Protein AF-A0A699VLJ5-F1 (afdb_monomer_lite)

Structure (mmCIF, N/CA/C/O backbone):
data_AF-A0A699VLJ5-F1
#
_entry.id   AF-A0A699VLJ5-F1
#
loop_
_atom_site.group_PDB
_atom_site.id
_atom_site.type_symbol
_atom_site.label_atom_id
_atom_site.label_alt_id
_atom_site.label_comp_id
_atom_site.label_asym_id
_atom_site.label_entity_id
_atom_site.label_seq_id
_atom_site.pdbx_PDB_ins_code
_atom_site.Cartn_x
_atom_site.Cartn_y
_atom_site.Cartn_z
_atom_site.occupancy
_atom_site.B_iso_or_equiv
_atom_site.auth_seq_id
_atom_site.auth_comp_id
_atom_site.auth_asym_id
_atom_site.auth_atom_id
_atom_site.pdbx_PDB_model_num
ATOM 1 N N . VAL A 1 1 ? -2.854 24.188 -7.875 1.00 38.88 1 VAL A N 1
ATOM 2 C CA . VAL A 1 1 ? -3.053 22.926 -8.617 1.00 38.88 1 VAL A CA 1
ATOM 3 C C . VAL A 1 1 ? -2.683 21.825 -7.654 1.00 38.88 1 VAL A C 1
ATOM 5 O O . VAL A 1 1 ? -1.509 21.720 -7.328 1.00 38.88 1 VAL A O 1
ATOM 8 N N . ASP A 1 2 ? -3.667 21.118 -7.100 1.00 47.97 2 ASP A N 1
ATOM 9 C CA . ASP A 1 2 ? -3.371 19.842 -6.453 1.00 47.97 2 ASP A CA 1
ATOM 10 C C . ASP A 1 2 ? -2.971 18.909 -7.595 1.00 47.97 2 ASP A C 1
ATOM 12 O O . ASP A 1 2 ? -3.798 18.574 -8.445 1.00 47.97 2 ASP A O 1
ATOM 16 N N . GLY A 1 3 ? -1.673 18.651 -7.737 1.00 50.41 3 GLY A N 1
ATOM 17 C CA . GLY A 1 3 ? -1.142 17.723 -8.730 1.00 50.41 3 GLY A CA 1
ATOM 18 C C . GLY A 1 3 ? -1.478 16.310 -8.284 1.00 50.41 3 GLY A C 1
ATOM 19 O O . GLY A 1 3 ? -0.571 15.588 -7.887 1.00 50.41 3 GLY A O 1
ATOM 20 N N . GLY A 1 4 ? -2.781 16.002 -8.252 1.00 46.69 4 GLY A N 1
ATOM 21 C CA . GLY A 1 4 ? -3.400 14.912 -7.509 1.00 46.69 4 GLY A CA 1
ATOM 22 C C . GLY A 1 4 ? -2.586 13.637 -7.606 1.00 46.69 4 GLY A C 1
ATOM 23 O O . GLY A 1 4 ? -2.630 12.931 -8.611 1.00 46.69 4 GLY A O 1
ATOM 24 N N . SER A 1 5 ? -1.813 13.375 -6.557 1.00 62.47 5 SER A N 1
ATOM 25 C CA . SER A 1 5 ? -1.054 12.143 -6.432 1.00 62.47 5 SER A CA 1
ATOM 26 C C . SER A 1 5 ? -2.067 11.028 -6.218 1.00 62.47 5 SER A C 1
ATOM 28 O O . SER A 1 5 ? -2.677 10.928 -5.150 1.00 62.47 5 SER A O 1
ATOM 30 N N . ALA A 1 6 ? -2.311 10.236 -7.262 1.00 66.88 6 ALA A N 1
ATOM 31 C CA . ALA A 1 6 ? -3.152 9.058 -7.157 1.00 66.88 6 ALA A CA 1
ATOM 32 C C . ALA A 1 6 ? -2.489 8.095 -6.164 1.00 66.88 6 ALA A C 1
ATOM 34 O O . ALA A 1 6 ? -1.346 7.679 -6.349 1.00 66.88 6 ALA A O 1
ATOM 35 N N . SER A 1 7 ? -3.183 7.802 -5.065 1.00 75.75 7 SER A N 1
ATOM 36 C CA . SER A 1 7 ? -2.776 6.726 -4.164 1.00 75.75 7 SER A CA 1
ATOM 37 C C . SER A 1 7 ? -3.390 5.429 -4.667 1.00 75.75 7 SER A C 1
ATOM 39 O O . SER A 1 7 ? -4.602 5.356 -4.863 1.00 75.75 7 SER A O 1
ATOM 41 N N . GLU A 1 8 ? -2.562 4.409 -4.844 1.00 87.69 8 GLU A N 1
ATOM 42 C CA . GLU A 1 8 ? -3.011 3.091 -5.281 1.00 87.69 8 GLU A CA 1
ATOM 43 C C . GLU A 1 8 ? -3.618 2.310 -4.105 1.00 87.69 8 GLU A C 1
ATOM 45 O O . GLU A 1 8 ? -3.325 2.574 -2.935 1.00 87.69 8 GLU A O 1
ATOM 50 N N . ILE A 1 9 ? -4.471 1.325 -4.386 1.00 87.75 9 ILE A N 1
ATOM 51 C CA . ILE A 1 9 ? -5.107 0.505 -3.344 1.00 87.75 9 ILE A CA 1
ATOM 52 C C . ILE A 1 9 ? -4.332 -0.802 -3.175 1.00 87.75 9 ILE A C 1
ATOM 54 O O . ILE A 1 9 ? -4.159 -1.565 -4.124 1.00 87.75 9 ILE A O 1
ATOM 58 N N . LEU A 1 10 ? -3.926 -1.107 -1.942 1.00 89.94 10 LEU A N 1
ATOM 59 C CA . LEU A 1 10 ? -3.364 -2.401 -1.563 1.00 89.94 10 LEU A CA 1
ATOM 60 C C . LEU A 1 10 ? -4.320 -3.114 -0.607 1.00 89.94 10 LEU A C 1
ATOM 62 O O . LEU A 1 10 ? -4.676 -2.600 0.448 1.00 89.94 10 LEU A O 1
ATOM 66 N N . TYR A 1 11 ? -4.732 -4.334 -0.929 1.00 89.88 11 TYR A N 1
ATOM 67 C CA . TYR A 1 11 ? -5.573 -5.091 -0.007 1.00 89.88 11 TYR A CA 1
ATOM 68 C C . TYR A 1 11 ? -4.768 -5.685 1.150 1.00 89.88 11 TYR A C 1
ATOM 70 O O . TYR A 1 11 ? -3.635 -6.135 0.975 1.00 89.88 11 TYR A O 1
ATOM 78 N N . GLU A 1 12 ? -5.405 -5.794 2.314 1.00 90.25 12 GLU A N 1
ATOM 79 C CA . GLU A 1 12 ? -4.857 -6.406 3.530 1.00 90.25 12 GLU A CA 1
ATOM 80 C C . GLU A 1 12 ? -4.273 -7.802 3.276 1.00 90.25 12 GLU A C 1
ATOM 82 O O . GLU A 1 12 ? -3.203 -8.133 3.780 1.00 90.25 12 GLU A O 1
ATOM 87 N N . HIS A 1 13 ? -4.928 -8.611 2.436 1.00 89.94 13 HIS A N 1
ATOM 88 C CA . HIS A 1 13 ? -4.430 -9.943 2.094 1.00 89.94 13 HIS A CA 1
ATOM 89 C C . HIS A 1 13 ? -3.077 -9.893 1.364 1.00 89.94 13 HIS A C 1
ATOM 91 O O . HIS A 1 13 ? -2.209 -10.717 1.645 1.00 89.94 13 HIS A O 1
ATOM 97 N N . CYS A 1 14 ? -2.869 -8.920 0.469 1.00 90.81 14 CYS A N 1
ATOM 98 C CA . CYS A 1 14 ? -1.586 -8.694 -0.196 1.00 90.81 14 CYS A CA 1
ATOM 99 C C . CYS A 1 14 ? -0.564 -8.107 0.776 1.00 90.81 14 CYS A C 1
ATOM 101 O O . CYS A 1 14 ? 0.565 -8.589 0.841 1.00 90.81 14 CYS A O 1
ATOM 103 N N . PHE A 1 15 ? -0.971 -7.119 1.574 1.00 92.12 15 PHE A N 1
ATOM 104 C CA . PHE A 1 15 ? -0.122 -6.496 2.587 1.00 92.12 15 PHE A CA 1
ATOM 105 C C . PHE A 1 15 ? 0.452 -7.526 3.571 1.00 92.12 15 PHE A C 1
ATOM 107 O O . PHE A 1 15 ? 1.642 -7.506 3.875 1.00 92.12 15 PHE A O 1
ATOM 114 N N . ASN A 1 16 ? -0.352 -8.500 3.999 1.00 91.31 16 ASN A N 1
ATOM 115 C CA . ASN A 1 16 ? 0.084 -9.546 4.925 1.00 91.31 16 ASN A CA 1
ATOM 116 C C . ASN A 1 16 ? 1.159 -10.480 4.344 1.00 91.31 16 ASN A C 1
ATOM 118 O O . ASN A 1 16 ? 1.917 -11.074 5.116 1.00 91.31 16 ASN A O 1
ATOM 122 N N . ARG A 1 17 ? 1.265 -10.577 3.011 1.00 93.12 17 ARG A N 1
ATOM 123 C CA . ARG A 1 17 ? 2.318 -11.342 2.318 1.00 93.12 17 ARG A CA 1
ATOM 124 C C . ARG A 1 17 ? 3.655 -10.595 2.263 1.00 93.12 17 ARG A C 1
ATOM 126 O O . ARG A 1 17 ? 4.669 -11.215 1.952 1.00 93.12 17 ARG A O 1
ATOM 133 N N . LEU A 1 18 ? 3.679 -9.294 2.570 1.00 91.81 18 LEU A N 1
ATOM 134 C CA . LEU A 1 18 ? 4.912 -8.511 2.634 1.00 91.81 18 LEU A CA 1
ATOM 135 C C . LEU A 1 18 ? 5.773 -8.923 3.837 1.00 91.81 18 LEU A C 1
ATOM 137 O O . LEU A 1 18 ? 5.286 -9.406 4.868 1.00 91.81 18 LEU A O 1
ATOM 141 N N . ARG A 1 19 ? 7.085 -8.692 3.709 1.00 93.88 19 ARG A N 1
ATOM 142 C CA . ARG A 1 19 ? 8.060 -8.909 4.787 1.00 93.88 19 ARG A CA 1
ATOM 143 C C . ARG A 1 19 ? 7.742 -8.007 5.982 1.00 93.88 19 ARG A C 1
ATOM 145 O O . ARG A 1 19 ? 7.264 -6.890 5.809 1.00 93.88 19 ARG A O 1
ATOM 152 N N . SER A 1 20 ? 8.038 -8.471 7.196 1.00 92.25 20 SER A N 1
ATOM 153 C CA . SER A 1 20 ? 7.767 -7.713 8.429 1.00 92.25 20 SER A CA 1
ATOM 154 C C . SER A 1 20 ? 8.437 -6.336 8.450 1.00 92.25 20 SER A C 1
ATOM 156 O O . SER A 1 20 ? 7.796 -5.374 8.849 1.00 92.25 20 SER A O 1
ATOM 158 N N . GLU A 1 21 ? 9.655 -6.222 7.910 1.00 93.75 21 GLU A N 1
ATOM 159 C CA . GLU A 1 21 ? 10.381 -4.952 7.726 1.00 93.75 21 GLU A CA 1
ATOM 160 C C . GLU A 1 21 ? 9.558 -3.894 6.974 1.00 93.75 21 GLU A C 1
ATOM 162 O O . GLU A 1 21 ? 9.549 -2.720 7.327 1.00 93.75 21 GLU A O 1
ATOM 167 N N . ILE A 1 22 ? 8.836 -4.325 5.937 1.00 92.44 22 ILE A N 1
ATOM 168 C CA . ILE A 1 22 ? 8.001 -3.451 5.112 1.00 92.44 22 ILE A CA 1
ATOM 169 C C . ILE A 1 22 ? 6.717 -3.116 5.868 1.00 92.44 22 ILE A C 1
ATOM 171 O O . ILE A 1 22 ? 6.312 -1.962 5.933 1.00 92.44 22 ILE A O 1
ATOM 175 N N . LYS A 1 23 ? 6.092 -4.112 6.504 1.00 92.50 23 LYS A N 1
ATOM 176 C CA . LYS A 1 23 ? 4.856 -3.912 7.276 1.00 92.50 23 LYS A CA 1
ATOM 177 C C . LYS A 1 23 ? 5.035 -2.922 8.430 1.00 92.50 23 LYS A C 1
ATOM 179 O O . LYS A 1 23 ? 4.102 -2.188 8.734 1.00 92.50 23 LYS A O 1
ATOM 184 N N . ASN A 1 24 ? 6.229 -2.861 9.020 1.00 92.00 24 ASN A N 1
ATOM 185 C CA . ASN A 1 24 ? 6.573 -1.906 10.076 1.00 92.00 24 ASN A CA 1
ATOM 186 C C . ASN A 1 24 ? 6.603 -0.441 9.598 1.00 92.00 24 ASN A C 1
ATOM 188 O O . ASN A 1 24 ? 6.599 0.458 10.431 1.00 92.00 24 ASN A O 1
ATOM 192 N N . GLN A 1 25 ? 6.616 -0.193 8.284 1.00 93.00 25 GLN A N 1
ATOM 193 C CA . GLN A 1 25 ? 6.579 1.152 7.693 1.00 93.00 25 GLN A CA 1
ATOM 194 C C . GLN A 1 25 ? 5.149 1.664 7.462 1.00 93.00 25 GLN A C 1
ATOM 196 O O . GLN A 1 25 ? 4.966 2.775 6.968 1.00 93.00 25 GLN A O 1
ATOM 201 N N . LEU A 1 26 ? 4.124 0.866 7.786 1.00 93.38 26 LEU A N 1
ATOM 202 C CA . LEU A 1 26 ? 2.729 1.267 7.645 1.00 93.38 26 LEU A CA 1
ATOM 203 C C . LEU A 1 26 ? 2.408 2.432 8.589 1.00 93.38 26 LEU A C 1
ATOM 205 O O . LEU A 1 26 ? 2.545 2.315 9.807 1.00 93.38 26 LEU A O 1
ATOM 209 N N . VAL A 1 27 ? 1.892 3.520 8.028 1.00 91.44 27 VAL A N 1
ATOM 210 C CA . VAL A 1 27 ? 1.355 4.653 8.780 1.00 91.44 27 VAL A CA 1
ATOM 211 C C . VAL A 1 27 ? -0.150 4.441 8.959 1.00 91.44 27 VAL A C 1
ATOM 213 O O . VAL A 1 27 ? -0.872 4.428 7.960 1.00 91.44 27 VAL A O 1
ATOM 216 N N . PRO A 1 28 ? -0.663 4.255 10.189 1.00 87.31 28 PRO A N 1
ATOM 217 C CA . PRO A 1 28 ? -2.091 4.070 10.418 1.00 87.31 28 PRO A CA 1
ATOM 218 C C . PRO A 1 28 ? -2.901 5.265 9.915 1.00 87.31 28 PRO A C 1
ATOM 220 O O . PRO A 1 28 ? -2.559 6.418 10.180 1.00 87.31 28 PRO A O 1
ATOM 223 N N . ALA A 1 29 ? -3.994 4.992 9.207 1.00 80.88 29 ALA A N 1
ATOM 224 C CA . ALA A 1 29 ? -4.881 6.041 8.733 1.00 80.88 29 ALA A CA 1
ATOM 225 C C . ALA A 1 29 ? -5.778 6.484 9.892 1.00 80.88 29 ALA A C 1
ATOM 227 O O . ALA A 1 29 ? -6.439 5.663 10.533 1.00 80.88 29 ALA A O 1
ATOM 228 N N . LEU A 1 30 ? -5.822 7.789 10.161 1.00 67.62 30 LEU A N 1
ATOM 229 C CA . LEU A 1 30 ? -6.817 8.342 11.070 1.00 67.62 30 LEU A CA 1
ATOM 230 C C . LEU A 1 30 ? -8.170 8.285 10.360 1.00 67.62 30 LEU A C 1
ATOM 232 O O . LEU A 1 30 ? -8.332 8.844 9.278 1.00 67.62 30 LEU A O 1
ATOM 236 N N . ILE A 1 31 ? -9.124 7.571 10.956 1.00 63.59 31 ILE A N 1
ATOM 237 C CA . ILE A 1 31 ? -10.496 7.429 10.461 1.00 63.59 31 ILE A CA 1
ATOM 238 C C . ILE A 1 31 ? -11.117 8.830 10.372 1.00 63.59 31 ILE A C 1
ATOM 240 O O . ILE A 1 31 ? -11.575 9.388 11.368 1.00 63.59 31 ILE A O 1
ATOM 244 N N . GLY A 1 32 ? -11.083 9.421 9.182 1.00 54.47 32 GLY A N 1
ATOM 245 C CA . GLY A 1 32 ? -11.499 10.796 8.942 1.00 54.47 32 GLY A CA 1
ATOM 246 C C . GLY A 1 32 ? -12.720 10.840 8.042 1.00 54.47 32 GLY A C 1
ATOM 247 O O . GLY A 1 32 ? -12.561 10.787 6.833 1.00 54.47 32 GLY A O 1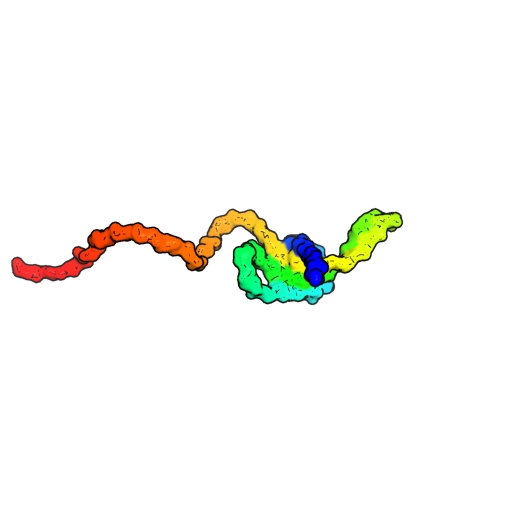
ATOM 248 N N . PHE A 1 33 ? -13.908 10.914 8.651 1.00 56.78 33 PHE A N 1
ATOM 249 C CA . PHE A 1 33 ? -15.134 11.621 8.222 1.00 56.78 33 PHE A CA 1
ATOM 250 C C . PHE A 1 33 ? -15.564 11.675 6.737 1.00 56.78 33 PHE A C 1
ATOM 252 O O . PHE A 1 33 ? -16.442 12.465 6.401 1.00 56.78 33 PHE A O 1
ATOM 259 N N . SER A 1 34 ? -15.024 10.858 5.842 1.00 56.31 34 SER A N 1
ATOM 260 C CA . SER A 1 34 ? -15.503 10.763 4.468 1.00 56.31 34 SER A CA 1
ATOM 261 C C . SER A 1 34 ? -16.501 9.619 4.401 1.00 56.31 34 SER A C 1
ATOM 263 O O . SER A 1 34 ? -16.164 8.481 4.708 1.00 56.31 34 SER A O 1
ATOM 265 N N . GLY A 1 35 ? -17.749 9.920 4.044 1.00 55.22 35 GLY A N 1
ATOM 266 C CA . GLY A 1 35 ? -18.861 8.966 3.954 1.00 55.22 35 GLY A CA 1
ATOM 267 C C . GLY A 1 35 ? -18.706 7.872 2.888 1.00 55.22 35 GLY A C 1
ATOM 268 O O . GLY A 1 35 ? -19.688 7.208 2.562 1.00 55.22 35 GLY A O 1
ATOM 269 N N . GLU A 1 36 ? -17.505 7.676 2.346 1.00 58.97 36 GLU A N 1
ATOM 270 C CA . GLU A 1 36 ? -17.157 6.545 1.498 1.00 58.97 36 GLU A CA 1
ATOM 271 C C . GLU A 1 36 ? -16.762 5.348 2.366 1.00 58.97 36 GLU A C 1
ATOM 273 O O . GLU A 1 36 ? -15.918 5.431 3.255 1.00 58.97 36 GLU A O 1
ATOM 278 N N . VAL A 1 37 ? -17.420 4.214 2.124 1.00 58.03 37 VAL A N 1
ATOM 279 C CA . VAL A 1 37 ? -17.377 2.999 2.954 1.00 58.03 37 VAL A CA 1
ATOM 280 C C . VAL A 1 37 ? -16.093 2.203 2.696 1.00 58.03 37 VAL A C 1
ATOM 282 O O . VAL A 1 37 ? -16.118 1.011 2.397 1.00 58.03 37 VAL A O 1
ATOM 285 N N . ILE A 1 38 ? -14.943 2.860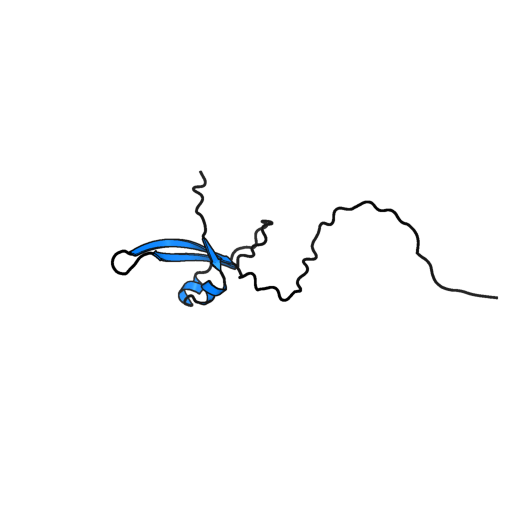 2.781 1.00 65.38 38 ILE A N 1
ATOM 286 C CA . ILE A 1 38 ? -13.638 2.216 2.730 1.00 65.38 38 ILE A CA 1
ATOM 287 C C . ILE A 1 38 ? -12.989 2.500 4.077 1.00 65.38 38 ILE A C 1
ATOM 289 O O . ILE A 1 38 ? -12.781 3.650 4.443 1.00 65.38 38 ILE A O 1
ATOM 293 N N . TRP A 1 39 ? -12.717 1.444 4.842 1.00 74.81 39 TRP A N 1
ATOM 294 C CA . TRP A 1 39 ? -11.998 1.530 6.112 1.00 74.81 39 TRP A CA 1
ATOM 295 C C . TRP A 1 39 ? -10.513 1.260 5.839 1.00 74.81 39 TRP A C 1
ATOM 297 O O . TRP A 1 39 ? -10.107 0.088 5.847 1.00 74.81 39 TRP A O 1
ATOM 307 N N . PRO A 1 40 ? -9.698 2.291 5.538 1.00 84.69 40 PRO A N 1
ATOM 308 C CA . PRO A 1 40 ? -8.270 2.102 5.369 1.00 84.69 40 PRO A CA 1
ATOM 309 C C . PRO A 1 40 ? -7.643 1.693 6.704 1.00 84.69 40 PRO A C 1
ATOM 311 O O . PRO A 1 40 ? -7.962 2.235 7.760 1.00 84.69 40 PRO A O 1
ATOM 314 N N . ILE A 1 41 ? -6.741 0.721 6.648 1.00 88.50 41 ILE A N 1
ATOM 315 C CA . ILE A 1 41 ? -5.873 0.328 7.760 1.00 88.50 41 ILE A CA 1
ATOM 316 C C . ILE A 1 41 ? -4.763 1.373 7.919 1.00 88.50 41 ILE A C 1
ATOM 318 O O . ILE A 1 41 ? -4.404 1.750 9.033 1.00 88.50 41 ILE A O 1
ATOM 322 N N . GLY A 1 42 ? -4.226 1.851 6.798 1.00 90.81 42 GLY A N 1
ATOM 323 C CA . GLY A 1 42 ? -3.110 2.781 6.776 1.00 90.81 42 GLY A CA 1
ATOM 324 C C . GLY A 1 42 ? -2.625 3.099 5.376 1.00 90.81 42 GLY A C 1
ATOM 325 O O . GLY A 1 42 ? -3.230 2.683 4.390 1.00 90.81 42 GLY A O 1
ATOM 326 N N . GLN A 1 43 ? -1.524 3.830 5.307 1.00 91.56 43 GLN A N 1
ATOM 327 C CA . GLN A 1 43 ? -0.791 4.129 4.088 1.00 91.56 43 GLN A CA 1
ATOM 328 C C . GLN A 1 43 ? 0.635 3.595 4.193 1.00 91.56 43 GLN A C 1
ATOM 330 O O . GLN A 1 43 ? 1.223 3.574 5.274 1.00 91.56 43 GLN A O 1
ATOM 335 N N . ILE A 1 44 ? 1.190 3.154 3.072 1.00 93.56 44 ILE A N 1
ATOM 336 C CA . ILE A 1 44 ? 2.571 2.684 2.978 1.00 93.56 44 ILE A CA 1
ATOM 337 C C . ILE A 1 44 ? 3.184 3.148 1.662 1.00 93.56 44 ILE A C 1
ATOM 339 O O . ILE A 1 44 ? 2.517 3.147 0.629 1.00 93.56 44 ILE A O 1
ATOM 343 N N . GLN A 1 45 ? 4.456 3.532 1.695 1.00 93.38 45 GLN A N 1
ATOM 344 C CA . GLN A 1 45 ? 5.220 3.838 0.495 1.00 93.38 45 GLN A CA 1
ATOM 345 C C . GLN A 1 45 ? 6.087 2.631 0.133 1.00 93.38 45 GLN A C 1
ATOM 347 O O . GLN A 1 45 ? 6.836 2.129 0.968 1.00 93.38 45 GLN A O 1
ATOM 352 N N . LEU A 1 46 ? 5.961 2.140 -1.098 1.00 92.06 46 LEU A N 1
ATOM 353 C CA . LEU A 1 46 ? 6.693 0.970 -1.583 1.00 92.06 46 LEU A CA 1
ATOM 354 C C . LEU A 1 46 ? 7.492 1.332 -2.830 1.00 92.06 46 LEU A C 1
ATOM 356 O O . LEU A 1 46 ? 7.002 2.055 -3.695 1.00 92.06 46 LEU A O 1
ATOM 360 N N . LEU A 1 47 ? 8.709 0.796 -2.929 1.00 92.38 47 LEU A N 1
ATOM 361 C CA . LEU A 1 47 ? 9.470 0.809 -4.171 1.00 92.38 47 LEU A CA 1
ATOM 362 C C . LEU A 1 47 ? 8.945 -0.329 -5.046 1.00 92.38 47 LEU A C 1
ATOM 364 O O . LEU A 1 47 ? 9.150 -1.505 -4.737 1.00 92.38 47 LEU A O 1
ATOM 368 N N . VAL A 1 48 ? 8.231 0.024 -6.108 1.00 90.00 48 VAL A N 1
ATOM 369 C CA . VAL A 1 48 ? 7.655 -0.928 -7.056 1.00 90.00 48 VAL A CA 1
ATOM 370 C C . VAL A 1 48 ? 8.546 -0.972 -8.278 1.00 90.00 48 VAL A C 1
ATOM 372 O O . VAL A 1 48 ? 8.779 0.054 -8.910 1.00 90.00 48 VAL A O 1
ATOM 375 N N . THR A 1 49 ? 9.030 -2.164 -8.604 1.00 92.25 49 THR A N 1
ATOM 376 C CA . THR A 1 49 ? 9.778 -2.422 -9.831 1.00 92.25 49 THR A CA 1
ATOM 377 C C . THR A 1 49 ? 8.849 -3.063 -10.851 1.00 92.25 49 THR A C 1
ATOM 379 O O . THR A 1 49 ? 8.215 -4.075 -10.556 1.00 92.25 49 THR A O 1
ATOM 382 N N . ILE A 1 50 ? 8.759 -2.464 -12.033 1.00 91.00 50 ILE A N 1
ATOM 383 C CA . ILE A 1 50 ? 7.952 -2.932 -13.159 1.00 91.00 50 ILE A CA 1
ATOM 384 C C . ILE A 1 50 ? 8.900 -3.233 -14.317 1.00 91.00 50 ILE A C 1
ATOM 386 O O . ILE A 1 50 ? 9.743 -2.404 -14.646 1.00 91.00 50 ILE A O 1
ATOM 390 N N . GLY A 1 51 ? 8.736 -4.396 -14.939 1.00 90.94 51 GLY A N 1
ATOM 391 C CA . GLY A 1 51 ? 9.539 -4.851 -16.072 1.00 90.94 51 GLY A CA 1
ATOM 392 C C . GLY A 1 51 ? 10.358 -6.097 -15.751 1.00 90.94 51 GLY A C 1
ATOM 393 O O . GLY A 1 51 ? 10.356 -6.580 -14.618 1.00 90.94 51 GLY A O 1
ATOM 394 N N . ASP A 1 52 ? 11.025 -6.616 -16.776 1.00 89.31 52 ASP A N 1
ATOM 395 C CA . ASP A 1 52 ? 11.773 -7.874 -16.719 1.00 89.31 52 ASP A CA 1
ATOM 396 C C . ASP A 1 52 ? 13.263 -7.633 -16.414 1.00 89.31 52 ASP A C 1
ATOM 398 O O . ASP A 1 52 ? 13.698 -6.492 -16.246 1.00 89.31 52 ASP A O 1
ATOM 402 N N . GLU A 1 53 ? 14.060 -8.705 -16.349 1.00 84.06 53 GLU A N 1
ATOM 403 C CA . GLU A 1 53 ? 15.472 -8.660 -15.927 1.00 84.06 53 GLU A CA 1
A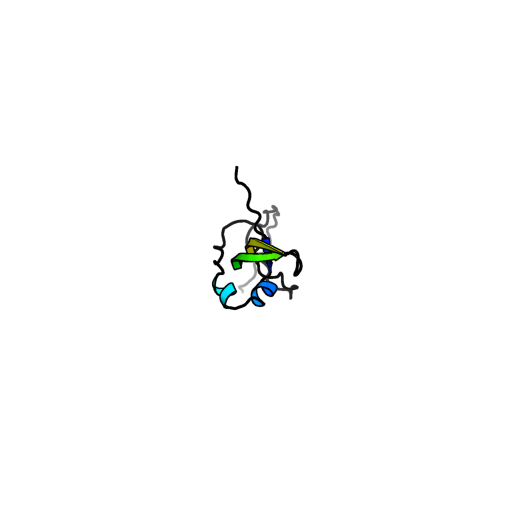TOM 404 C C . GLU A 1 53 ? 16.329 -7.645 -16.710 1.00 84.06 53 GLU A C 1
ATOM 406 O O . GLU A 1 53 ? 17.167 -6.973 -16.113 1.00 84.06 53 GLU A O 1
ATOM 411 N N . GLU A 1 54 ? 16.094 -7.477 -18.015 1.00 88.56 54 GLU A N 1
ATOM 412 C CA . GLU A 1 54 ? 16.826 -6.509 -18.851 1.00 88.56 54 GLU A CA 1
ATOM 413 C C . GLU A 1 54 ? 16.214 -5.099 -18.865 1.00 88.56 54 GLU A C 1
ATOM 415 O O . GLU A 1 54 ? 16.918 -4.129 -19.142 1.00 88.56 54 GLU A O 1
ATOM 420 N N . HIS A 1 55 ? 14.917 -4.957 -18.577 1.00 90.44 55 HIS A N 1
ATOM 421 C CA . HIS A 1 55 ? 14.181 -3.707 -18.797 1.00 90.44 55 HIS A CA 1
ATOM 422 C C . HIS A 1 55 ? 13.220 -3.412 -17.648 1.00 90.44 55 HIS A C 1
ATOM 424 O O . HIS A 1 55 ? 12.007 -3.316 -17.841 1.00 90.44 55 HIS A O 1
ATOM 430 N N . SER A 1 56 ? 13.771 -3.254 -16.447 1.00 94.69 56 SER A N 1
ATOM 431 C CA . SER A 1 56 ? 13.000 -2.875 -15.268 1.00 94.69 56 SER A CA 1
ATOM 432 C C . SER A 1 56 ? 13.148 -1.394 -14.919 1.00 94.69 56 SER A C 1
ATOM 434 O O . SER A 1 56 ? 14.200 -0.779 -15.095 1.00 94.69 56 SER A O 1
ATOM 436 N N . ALA A 1 57 ? 12.069 -0.814 -14.406 1.00 93.31 57 ALA A N 1
ATOM 437 C CA . ALA A 1 57 ? 12.028 0.526 -13.846 1.00 93.31 57 ALA A CA 1
ATOM 438 C C . ALA A 1 57 ? 11.434 0.462 -12.442 1.00 93.31 57 ALA A C 1
ATOM 440 O O . ALA A 1 57 ? 10.420 -0.199 -12.220 1.00 93.31 57 ALA A O 1
ATOM 441 N N . SER A 1 58 ? 12.047 1.170 -11.497 1.00 93.06 58 SER A N 1
ATOM 442 C CA . SER A 1 58 ? 11.565 1.251 -10.121 1.00 93.06 58 SER A CA 1
ATOM 443 C C . SER A 1 58 ? 11.045 2.644 -9.803 1.00 93.06 58 SER A C 1
ATOM 445 O O . SER A 1 58 ? 11.680 3.642 -10.140 1.00 93.06 58 SER A O 1
ATOM 447 N N . ALA A 1 59 ? 9.913 2.712 -9.109 1.00 91.69 59 ALA A N 1
ATOM 448 C CA . ALA A 1 59 ? 9.327 3.963 -8.652 1.00 91.69 59 ALA A CA 1
ATOM 449 C C . ALA A 1 59 ? 8.772 3.821 -7.235 1.00 91.69 59 ALA A C 1
ATOM 451 O O . ALA A 1 59 ? 8.226 2.784 -6.859 1.00 91.69 59 ALA A O 1
ATOM 452 N N . TRP A 1 60 ? 8.904 4.886 -6.448 1.00 93.00 60 TRP A N 1
ATOM 453 C CA . TRP A 1 60 ? 8.227 4.990 -5.163 1.00 93.00 60 TRP A CA 1
ATOM 454 C C . TRP A 1 60 ? 6.749 5.297 -5.393 1.00 93.00 60 TRP A C 1
ATOM 456 O O . TRP A 1 60 ? 6.408 6.279 -6.049 1.00 93.00 60 TRP A O 1
ATOM 466 N N . MET A 1 61 ? 5.879 4.456 -4.843 1.00 91.69 61 MET A N 1
ATOM 467 C CA . MET A 1 61 ? 4.428 4.565 -4.968 1.00 91.69 61 MET A CA 1
ATOM 468 C C . MET A 1 61 ? 3.780 4.546 -3.587 1.00 91.69 61 MET A C 1
ATOM 470 O O . MET A 1 61 ? 4.202 3.799 -2.702 1.00 91.69 61 MET A O 1
ATOM 474 N N . ASN A 1 62 ? 2.745 5.366 -3.407 1.00 91.12 62 ASN A N 1
ATOM 475 C CA . ASN A 1 62 ? 1.960 5.395 -2.177 1.00 91.12 62 ASN A CA 1
ATOM 476 C C . ASN A 1 62 ? 0.750 4.474 -2.324 1.00 91.12 62 ASN A C 1
ATOM 478 O O . ASN A 1 62 ? -0.029 4.611 -3.267 1.00 91.12 62 ASN A O 1
ATOM 482 N N . PHE A 1 63 ? 0.581 3.577 -1.359 1.00 91.19 63 PHE A N 1
ATOM 483 C CA . PHE A 1 63 ? -0.542 2.658 -1.286 1.00 91.19 63 PHE A CA 1
ATOM 484 C C . PHE A 1 63 ? -1.390 2.941 -0.055 1.00 91.19 63 PHE A C 1
ATOM 486 O O . PHE A 1 63 ? -0.868 3.032 1.057 1.00 91.19 63 PHE A O 1
ATOM 493 N N . VAL A 1 64 ? -2.705 2.999 -0.232 1.00 91.25 64 VAL A N 1
ATOM 494 C CA . VAL A 1 64 ? -3.671 2.903 0.863 1.00 91.25 64 VAL A CA 1
ATOM 495 C C . VAL A 1 64 ? -3.970 1.428 1.089 1.00 91.25 64 VAL A C 1
ATOM 497 O O . VAL A 1 64 ? -4.472 0.737 0.202 1.00 91.25 64 VAL A O 1
ATOM 500 N N . VAL A 1 65 ? -3.673 0.937 2.289 1.00 90.75 65 VAL A N 1
ATOM 501 C CA . VAL A 1 65 ? -3.985 -0.432 2.682 1.00 90.75 65 VAL A CA 1
ATOM 502 C C . VAL A 1 65 ? -5.426 -0.500 3.158 1.00 90.75 65 VAL A C 1
ATOM 504 O O . VAL A 1 65 ? -5.783 0.153 4.136 1.00 90.75 65 VAL A O 1
ATOM 507 N N . VAL A 1 66 ? -6.254 -1.308 2.506 1.00 89.00 66 VAL A N 1
ATOM 508 C CA . VAL A 1 66 ? -7.673 -1.476 2.850 1.00 89.00 66 VAL A CA 1
ATOM 509 C C . VAL A 1 66 ? -7.960 -2.916 3.243 1.00 89.00 66 VAL A C 1
ATOM 511 O O . VAL A 1 66 ? -7.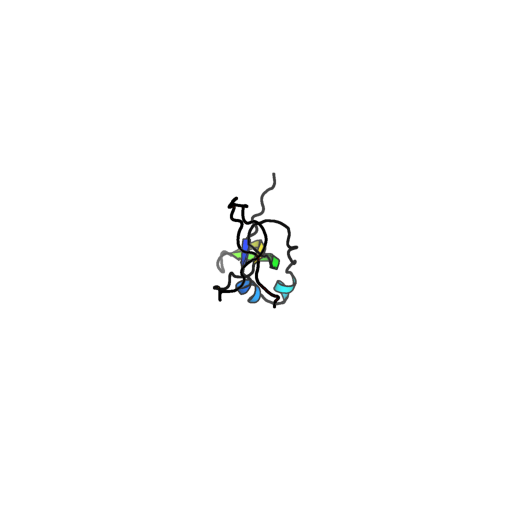383 -3.854 2.687 1.00 89.00 66 VAL A O 1
ATOM 514 N N . ARG A 1 67 ? -8.880 -3.119 4.189 1.00 85.19 67 ARG A N 1
ATOM 515 C CA . ARG A 1 67 ? -9.371 -4.473 4.479 1.00 85.19 67 ARG A CA 1
ATOM 516 C C . ARG A 1 67 ? -10.040 -5.047 3.239 1.00 85.19 67 ARG A C 1
ATOM 518 O O . ARG A 1 67 ? -10.772 -4.337 2.549 1.00 85.19 67 ARG A O 1
ATOM 525 N N . SER A 1 68 ? -9.797 -6.324 2.945 1.00 73.62 68 SER A N 1
ATOM 526 C CA . SER A 1 68 ? -10.572 -6.979 1.895 1.00 73.62 68 SER A CA 1
ATOM 527 C C . SER A 1 68 ? -12.045 -6.999 2.317 1.00 73.62 68 SER A C 1
ATOM 529 O O . SER A 1 68 ? -12.339 -7.288 3.483 1.00 73.62 68 SER A O 1
ATOM 531 N N . PRO A 1 69 ? -12.990 -6.704 1.408 1.00 66.62 69 PRO A N 1
ATOM 532 C CA . PRO A 1 69 ? -14.379 -7.050 1.644 1.00 66.62 69 PRO A CA 1
ATOM 533 C C . PRO A 1 69 ? -14.418 -8.575 1.720 1.00 66.62 69 PRO A C 1
ATOM 535 O O . PRO A 1 69 ? -14.355 -9.269 0.707 1.00 66.62 69 PRO A O 1
ATOM 538 N N . SER A 1 70 ? -14.405 -9.123 2.932 1.00 59.75 70 SER A N 1
ATOM 539 C CA . SER A 1 70 ? -14.623 -10.549 3.105 1.00 59.75 70 SER A CA 1
ATOM 540 C C . SER A 1 70 ? -15.987 -10.873 2.508 1.00 59.75 70 SER A C 1
ATOM 542 O O . SER A 1 70 ? -16.953 -10.136 2.726 1.00 59.75 70 SER A O 1
ATOM 544 N N . HIS A 1 71 ? -16.067 -11.960 1.732 1.00 53.31 71 HIS A N 1
ATOM 545 C CA . HIS A 1 71 ? -17.358 -12.510 1.342 1.00 53.31 71 HIS A CA 1
ATOM 546 C C . HIS A 1 71 ? -18.174 -12.681 2.620 1.00 53.31 71 HIS A C 1
ATOM 548 O O . HIS A 1 71 ? -17.773 -13.344 3.577 1.00 53.31 71 HIS A O 1
ATOM 554 N N . THR A 1 72 ? -19.270 -11.946 2.652 1.00 41.69 72 THR A N 1
ATOM 555 C CA . THR A 1 72 ? -20.137 -11.741 3.791 1.00 41.69 72 THR A CA 1
ATOM 556 C C . THR A 1 72 ? -20.659 -13.076 4.310 1.00 41.69 72 THR A C 1
ATOM 558 O O . THR A 1 72 ? -21.612 -13.626 3.772 1.00 41.69 72 THR A O 1
ATOM 561 N N . ASN A 1 73 ? -20.133 -13.550 5.441 1.00 42.22 73 ASN A N 1
ATOM 562 C CA . ASN A 1 73 ? -21.017 -14.217 6.389 1.00 42.22 73 ASN A CA 1
ATOM 563 C C . ASN A 1 73 ? -21.864 -13.111 7.022 1.00 42.22 73 ASN A C 1
ATOM 565 O O . ASN A 1 73 ? -21.350 -12.204 7.681 1.00 42.22 73 ASN A O 1
ATOM 569 N N . GLY A 1 74 ? -23.153 -13.125 6.684 1.00 50.97 74 GLY A N 1
ATOM 570 C CA . GLY A 1 74 ? -24.116 -12.093 7.037 1.00 50.97 74 GLY A CA 1
ATOM 571 C C . GLY A 1 74 ? -24.119 -11.789 8.532 1.00 50.97 74 GLY A C 1
ATOM 572 O O . GLY A 1 74 ? -24.141 -12.691 9.360 1.00 50.97 74 GLY A O 1
ATOM 573 N N . GLY A 1 75 ? -24.131 -10.500 8.874 1.00 50.97 75 GLY A N 1
ATOM 574 C CA . GLY A 1 75 ? -24.373 -10.085 10.253 1.00 50.97 75 GLY A CA 1
ATOM 575 C C . GLY A 1 75 ? -23.476 -8.980 10.781 1.00 50.97 75 GLY A C 1
ATOM 576 O O . GLY A 1 75 ? -22.950 -9.108 11.874 1.00 50.97 75 GLY A O 1
ATOM 577 N N . ARG A 1 76 ? -23.368 -7.847 10.081 1.00 46.72 76 ARG A N 1
ATOM 578 C CA . ARG A 1 76 ? -23.291 -6.549 10.767 1.00 46.72 76 ARG A CA 1
ATOM 579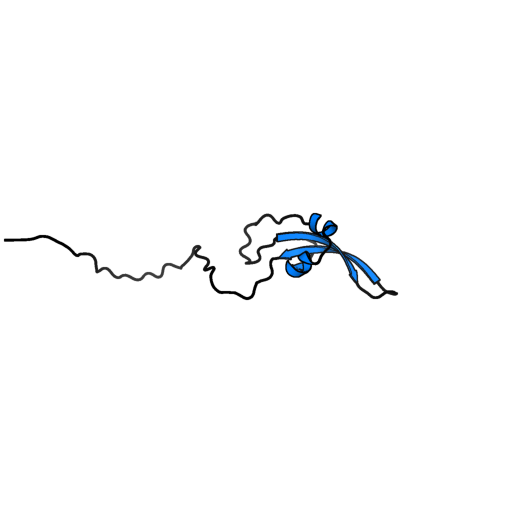 C C . ARG A 1 76 ? -24.232 -5.581 10.067 1.00 46.72 76 ARG A C 1
ATOM 581 O O . ARG A 1 76 ? -23.873 -4.916 9.104 1.00 46.72 76 ARG A O 1
ATOM 588 N N . LYS A 1 77 ? -25.485 -5.566 10.530 1.00 45.91 77 LYS A N 1
ATOM 589 C CA . LYS A 1 77 ? -26.410 -4.476 10.227 1.00 45.91 77 LYS A CA 1
ATOM 590 C C . LYS A 1 77 ? -25.820 -3.206 10.833 1.00 45.91 77 LYS A C 1
ATOM 592 O O . LYS A 1 77 ? -25.675 -3.129 12.049 1.00 45.91 77 LYS A O 1
ATOM 597 N N . TYR A 1 78 ? -25.491 -2.225 10.002 1.00 48.75 78 TYR A N 1
ATOM 598 C CA . TYR A 1 78 ? -25.220 -0.878 10.481 1.00 48.75 78 TYR A CA 1
ATOM 599 C C . TYR A 1 78 ? -26.546 -0.270 10.942 1.00 48.75 78 TYR A C 1
ATOM 601 O O . TYR A 1 78 ? -27.386 0.134 10.140 1.00 48.75 78 TYR A O 1
ATOM 609 N N . GLN A 1 79 ? -26.768 -0.273 12.253 1.00 56.25 79 GLN A N 1
ATOM 610 C CA . GLN A 1 79 ? -27.779 0.554 12.889 1.00 56.25 79 GLN A CA 1
ATOM 611 C C . GLN A 1 79 ? -27.118 1.909 13.158 1.00 56.25 79 GLN A C 1
ATOM 613 O O . GLN A 1 79 ? -26.260 2.020 14.026 1.00 56.25 79 GLN A O 1
ATOM 618 N N . GLY A 1 80 ? -27.461 2.919 12.357 1.00 44.44 80 GLY A N 1
ATOM 619 C CA . GLY A 1 80 ? -26.854 4.245 12.468 1.00 44.44 80 GLY A CA 1
ATOM 620 C C . GLY A 1 80 ? -27.437 5.268 11.495 1.00 44.44 80 GLY A C 1
ATOM 621 O O . GLY A 1 80 ? -26.799 5.606 10.514 1.00 44.44 80 GLY A O 1
ATOM 622 N N . GLY A 1 81 ? -28.658 5.733 11.784 1.00 47.41 81 GLY A N 1
ATOM 623 C CA . GLY A 1 81 ? -29.089 7.122 11.553 1.00 47.41 81 GLY A CA 1
ATOM 624 C C . GLY A 1 81 ? -29.220 7.664 10.123 1.00 47.41 81 GLY A C 1
ATOM 625 O O . GLY A 1 81 ? -28.396 8.458 9.699 1.00 47.41 81 GLY A O 1
ATOM 626 N N . ASN A 1 82 ? -30.327 7.355 9.438 1.00 43.97 82 ASN A N 1
ATOM 627 C CA . ASN A 1 82 ? -31.342 8.347 9.026 1.00 43.97 82 ASN A CA 1
ATOM 628 C C . ASN A 1 82 ? -32.422 7.658 8.182 1.00 43.97 82 ASN A C 1
ATOM 630 O O . ASN A 1 82 ? -32.299 7.500 6.970 1.00 43.97 82 ASN A O 1
ATOM 634 N N . LYS A 1 83 ? -33.517 7.253 8.833 1.00 45.12 83 LYS A N 1
ATOM 635 C CA . LYS A 1 83 ? -34.755 6.914 8.128 1.00 45.12 83 LYS A CA 1
ATOM 636 C C . LYS A 1 83 ? -35.520 8.228 7.919 1.00 45.12 83 LYS A C 1
ATOM 638 O O . LYS A 1 83 ? -35.842 8.861 8.928 1.00 45.12 83 LYS A O 1
ATOM 643 N N . PRO A 1 84 ? -35.816 8.667 6.681 1.00 40.16 84 PRO A N 1
ATOM 644 C CA . PRO A 1 84 ? -36.686 9.816 6.488 1.00 40.16 84 PRO A CA 1
ATOM 645 C C . PRO A 1 84 ? -38.029 9.519 7.160 1.00 40.16 84 PRO A C 1
ATOM 647 O O . PRO A 1 84 ? -38.628 8.462 6.952 1.00 40.16 84 PRO A O 1
ATOM 650 N N . ARG A 1 85 ? -38.457 10.432 8.039 1.00 42.72 85 ARG A N 1
ATOM 651 C CA . ARG A 1 85 ? -39.761 10.389 8.706 1.00 42.72 85 ARG A CA 1
ATOM 652 C C . ARG A 1 85 ? -40.846 10.447 7.634 1.00 42.72 85 ARG A C 1
ATOM 654 O O . ARG A 1 85 ? -41.229 11.528 7.206 1.00 42.72 85 ARG A O 1
ATOM 661 N N . THR A 1 86 ? -41.371 9.298 7.231 1.00 42.84 86 THR A N 1
ATOM 662 C CA . THR A 1 86 ? -42.669 9.243 6.563 1.00 42.84 86 THR A CA 1
ATOM 663 C C . THR A 1 86 ? -43.735 9.390 7.638 1.00 42.84 86 THR A C 1
ATOM 665 O O . THR A 1 86 ? -43.927 8.506 8.475 1.00 42.84 86 THR A O 1
ATOM 668 N N . SER A 1 87 ? -44.373 10.555 7.644 1.00 48.16 87 SER A N 1
ATOM 669 C CA . SER A 1 87 ? -45.642 10.832 8.308 1.00 48.16 87 SER A CA 1
ATOM 670 C C . SER A 1 87 ? -46.637 9.700 8.053 1.00 48.16 87 SER A C 1
ATOM 672 O O . SER A 1 87 ? -46.963 9.408 6.906 1.00 48.16 87 SER A O 1
ATOM 674 N N . GLY A 1 88 ? -47.112 9.076 9.124 1.00 37.03 88 GLY A N 1
ATOM 675 C CA . GLY A 1 88 ? -48.101 8.008 9.075 1.00 37.03 88 GLY A CA 1
ATOM 676 C C . GLY A 1 88 ? -48.764 7.884 10.434 1.00 37.03 88 GLY A C 1
ATOM 677 O O . GLY A 1 88 ? -48.285 7.180 11.315 1.00 37.03 88 GLY A O 1
ATOM 678 N N . THR A 1 89 ? -49.824 8.657 10.615 1.00 45.22 89 THR A N 1
ATOM 679 C CA . THR A 1 89 ? -50.770 8.604 11.725 1.00 45.22 89 THR A CA 1
ATOM 680 C C . THR A 1 89 ? -51.317 7.183 11.888 1.00 45.22 89 THR A C 1
ATOM 682 O O . THR A 1 89 ? -51.890 6.662 10.939 1.00 45.22 89 THR A O 1
ATOM 685 N N . ASN A 1 90 ? -51.235 6.588 13.080 1.00 36.78 90 ASN A N 1
ATOM 686 C CA . ASN A 1 90 ? -52.390 5.885 13.642 1.00 36.78 90 ASN A CA 1
ATOM 687 C C . ASN A 1 90 ? -52.275 5.791 15.169 1.00 36.78 90 ASN A C 1
ATOM 689 O O . ASN A 1 90 ? -51.278 5.314 15.708 1.00 36.78 90 ASN A O 1
ATOM 693 N N . ARG A 1 91 ? -53.288 6.332 15.846 1.00 50.12 91 ARG A N 1
ATOM 694 C CA . ARG A 1 91 ? -53.539 6.166 17.281 1.00 50.12 91 ARG A CA 1
ATOM 695 C C . ARG A 1 91 ? -54.355 4.877 17.440 1.00 50.12 91 ARG A C 1
ATOM 697 O O . ARG A 1 91 ? -55.067 4.528 16.509 1.00 50.12 91 ARG A O 1
ATOM 704 N N . ASN A 1 92 ? -54.309 4.270 18.627 1.00 44.91 92 ASN A N 1
ATOM 705 C CA . ASN A 1 92 ? -54.925 2.986 19.024 1.00 44.91 92 ASN A CA 1
ATOM 706 C C . ASN A 1 92 ? -53.939 1.834 18.752 1.00 44.91 92 ASN A C 1
ATOM 708 O O . ASN A 1 92 ? -53.514 1.646 17.625 1.00 44.91 92 ASN A O 1
ATOM 712 N N . ASP A 1 93 ? -53.388 1.120 19.731 1.00 40.88 93 ASP A N 1
ATOM 713 C CA . ASP A 1 93 ? -54.013 0.596 20.939 1.00 40.88 93 ASP A CA 1
ATOM 714 C C . ASP A 1 93 ? -53.078 0.693 22.150 1.00 40.88 93 ASP A C 1
ATOM 716 O O . ASP A 1 93 ? -52.000 0.099 22.206 1.00 40.88 93 ASP A O 1
ATOM 720 N N . ARG A 1 94 ? -53.527 1.422 23.170 1.00 43.53 94 ARG A N 1
ATOM 721 C CA . ARG A 1 94 ? -53.040 1.283 24.539 1.00 43.53 94 ARG A CA 1
ATOM 722 C C . ARG A 1 94 ? -54.281 1.069 25.384 1.00 43.53 94 ARG A C 1
ATOM 724 O O . ARG A 1 94 ? -55.107 1.973 25.421 1.00 43.53 94 ARG A O 1
ATOM 731 N N . LEU A 1 95 ? -54.378 -0.094 26.031 1.00 40.00 95 LEU A N 1
ATOM 732 C CA . LEU A 1 95 ? -54.799 -0.298 27.429 1.00 40.00 95 LEU A CA 1
ATOM 733 C C . LEU A 1 95 ? -55.423 -1.687 27.629 1.00 40.00 95 LEU A C 1
ATOM 735 O O . LEU A 1 95 ? -56.595 -1.898 27.368 1.00 40.00 95 LEU A O 1
ATOM 739 N N . HIS A 1 96 ? -54.647 -2.587 28.217 1.00 39.94 96 HIS A N 1
ATOM 740 C CA . HIS A 1 96 ? -55.090 -3.509 29.271 1.00 39.94 96 HIS A CA 1
ATOM 741 C C . HIS A 1 96 ? -53.955 -3.499 30.329 1.00 39.94 96 HIS A C 1
ATOM 743 O O . HIS A 1 96 ? -52.826 -3.203 29.921 1.00 39.94 96 HIS A O 1
ATOM 749 N N . PRO A 1 97 ? -54.142 -3.829 31.633 1.00 49.97 97 PRO A N 1
ATOM 750 C CA . PRO A 1 97 ? -55.308 -4.448 32.287 1.00 49.97 97 PRO A CA 1
ATOM 751 C C . PRO A 1 97 ? -55.665 -3.887 33.709 1.00 49.97 97 PRO A C 1
ATOM 753 O O . PRO A 1 97 ? -54.966 -3.046 34.265 1.00 49.97 97 PRO A O 1
ATOM 756 N N . HIS A 1 98 ? -56.712 -4.479 34.315 1.00 37.81 98 HIS A N 1
ATOM 757 C CA . HIS A 1 98 ? -56.957 -4.744 35.758 1.00 37.81 98 HIS A CA 1
ATOM 758 C C . HIS A 1 98 ? -57.925 -3.900 36.626 1.00 37.81 98 HIS A C 1
ATOM 760 O O . HIS A 1 98 ? -57.925 -2.677 36.618 1.00 37.81 98 HIS A O 1
ATOM 766 N N . ARG A 1 99 ? -58.596 -4.676 37.515 1.00 36.31 99 ARG A N 1
ATOM 767 C CA . ARG A 1 99 ? -59.525 -4.392 38.644 1.00 36.31 99 ARG A CA 1
ATOM 768 C C . ARG A 1 99 ? -60.951 -3.978 38.245 1.00 36.31 99 ARG A C 1
ATOM 770 O O . ARG A 1 99 ? -61.111 -3.096 37.428 1.00 36.31 99 ARG A O 1
ATOM 777 N N . GLY A 1 100 ? -62.047 -4.520 38.778 1.00 35.75 100 GLY A N 1
ATOM 778 C CA . GLY A 1 100 ? -62.292 -5.512 39.829 1.00 35.75 100 GLY A CA 1
ATOM 779 C C . GLY A 1 100 ? -63.532 -5.113 40.650 1.00 35.75 100 GLY A C 1
ATOM 780 O O . GLY A 1 100 ? -63.449 -4.101 41.330 1.00 35.75 100 GLY A O 1
ATOM 781 N N . ARG A 1 101 ? -64.578 -5.967 40.646 1.00 35.66 101 ARG A N 1
ATOM 782 C CA . ARG A 1 101 ? -65.668 -6.121 41.653 1.00 35.66 101 ARG A CA 1
ATOM 783 C C . ARG A 1 101 ? -66.677 -4.964 41.846 1.00 35.66 101 ARG A C 1
ATOM 785 O O . ARG A 1 101 ? -66.367 -3.842 41.457 1.00 35.66 101 ARG A O 1
ATOM 792 N N . PRO A 1 102 ? -67.862 -5.206 42.460 1.00 52.09 102 PRO A N 1
ATOM 793 C CA . PRO A 1 102 ? -68.358 -6.409 43.161 1.00 52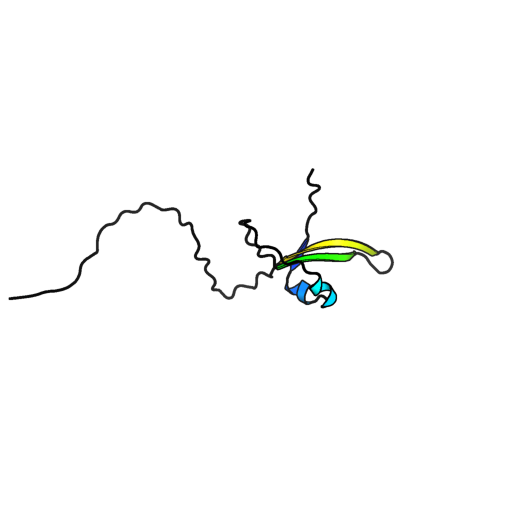.09 102 PRO A CA 1
ATOM 794 C C . PRO A 1 102 ? -69.071 -7.433 42.280 1.00 52.09 102 PRO A C 1
ATOM 796 O O . PRO A 1 102 ? -69.732 -7.027 41.304 1.00 52.09 102 PRO A O 1
#

pLDDT: mean 70.14, std 21.63, range [35.66, 94.69]

Secondary structure (DSSP, 8-state):
-----PPEEEEHHHHHTS-HHHHTT-EEPP-----SS--EEEEEEEEEEEEETTEEEEEEEEEEEE-------S------S---------------------

Radius of gyration: 26.57 Å; chains: 1; bounding box: 85×37×62 Å

Foldseek 3Di:
DCPPQDAAEDEPVRLVPDDPVQVVQFAADDPDDDPPPWRFRGKGWDFDWDDDPVDIDTDIGIYGYTYPPPPDPDDDDPPDDDDPDDDDDDDDDDDDDDDDDD

Sequence (102 aa):
VDGGSASEILYEHCFNRLRSEIKNQLVPALIGFSGEVIWPIGQIQLLVTIGDEEHSASAWMNFVVVRSPSHTNGGRKYQGGNKPRTSGTNRNDRLHPHRGRP

Organism: Tanacetum cinerariifolium (NCBI:txid118510)